Protein AF-A0A2I8VFT6-F1 (afdb_monomer)

Structure (mmCIF, N/CA/C/O backbone):
data_AF-A0A2I8VFT6-F1
#
_entry.id   AF-A0A2I8VFT6-F1
#
loop_
_atom_site.group_PDB
_atom_site.id
_atom_site.type_symbol
_atom_site.label_atom_id
_atom_site.label_alt_id
_atom_site.label_comp_id
_atom_site.label_asym_id
_atom_site.label_entity_id
_atom_site.label_seq_id
_atom_site.pdbx_PDB_ins_code
_atom_site.Cartn_x
_atom_site.Cartn_y
_atom_site.Cartn_z
_atom_site.occupancy
_atom_site.B_iso_or_equiv
_atom_site.auth_seq_id
_atom_site.auth_comp_id
_atom_site.auth_asym_id
_atom_site.auth_atom_id
_atom_site.pdbx_PDB_model_num
ATOM 1 N N . MET A 1 1 ? -4.923 -14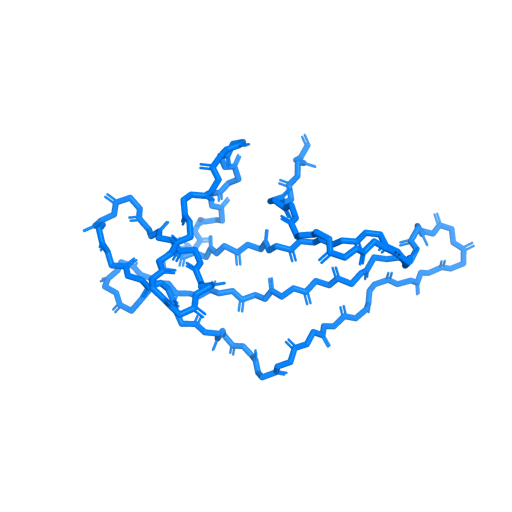.128 10.340 1.00 39.56 1 MET A N 1
ATOM 2 C CA . MET A 1 1 ? -4.197 -14.223 9.056 1.00 39.56 1 MET A CA 1
ATOM 3 C C . MET A 1 1 ? -4.515 -12.935 8.318 1.00 39.56 1 MET A C 1
ATOM 5 O O . MET A 1 1 ? -5.695 -12.687 8.142 1.00 39.56 1 MET A O 1
ATOM 9 N N . ALA A 1 2 ? -3.535 -12.077 8.022 1.00 39.66 2 ALA A N 1
ATOM 10 C CA . ALA A 1 2 ? -3.792 -10.809 7.330 1.00 39.66 2 ALA A CA 1
ATOM 11 C C . ALA A 1 2 ? -3.960 -11.087 5.831 1.00 39.66 2 ALA A C 1
ATOM 13 O O . ALA A 1 2 ? -3.057 -11.653 5.207 1.00 39.66 2 ALA A O 1
ATOM 14 N N . GLN A 1 3 ? -5.132 -10.781 5.280 1.00 43.00 3 GLN A N 1
ATOM 15 C CA . GLN A 1 3 ? -5.464 -11.038 3.885 1.00 43.00 3 GLN A CA 1
ATOM 16 C C . GLN A 1 3 ? -5.060 -9.797 3.079 1.00 43.00 3 GLN A C 1
ATOM 18 O O . GLN A 1 3 ? -5.425 -8.677 3.423 1.00 43.00 3 GLN A O 1
ATOM 23 N N . ILE A 1 4 ? -4.213 -9.972 2.059 1.00 51.91 4 ILE A N 1
ATOM 24 C CA . ILE A 1 4 ? -3.825 -8.862 1.180 1.00 51.91 4 ILE A CA 1
ATOM 25 C C . ILE A 1 4 ? -4.853 -8.807 0.056 1.00 51.91 4 ILE A C 1
ATOM 27 O O . ILE A 1 4 ? -4.837 -9.675 -0.819 1.00 51.91 4 ILE A O 1
ATOM 31 N N . HIS A 1 5 ? -5.765 -7.838 0.112 1.00 45.53 5 HIS A N 1
ATOM 32 C CA . HIS A 1 5 ? -6.780 -7.644 -0.920 1.00 45.53 5 HIS A CA 1
ATOM 33 C C . HIS A 1 5 ? -6.152 -6.939 -2.126 1.00 45.53 5 HIS A C 1
ATOM 35 O O . HIS A 1 5 ? -5.698 -5.801 -2.056 1.00 45.53 5 HIS A O 1
ATOM 41 N N . THR A 1 6 ? -6.079 -7.671 -3.234 1.00 54.12 6 THR A N 1
ATOM 42 C CA . THR A 1 6 ? -5.610 -7.212 -4.543 1.00 54.12 6 THR A CA 1
ATOM 43 C C . THR A 1 6 ? -6.826 -6.999 -5.441 1.00 54.12 6 THR A C 1
ATOM 45 O O . THR A 1 6 ? -7.128 -7.834 -6.292 1.00 54.12 6 THR A O 1
ATOM 48 N N . SER A 1 7 ? -7.579 -5.929 -5.186 1.00 47.56 7 SER A N 1
ATOM 49 C CA . SER A 1 7 ? -8.722 -5.511 -6.008 1.00 47.56 7 SER A CA 1
ATOM 50 C C . SER A 1 7 ? -8.232 -4.484 -7.033 1.00 47.56 7 SER A C 1
ATOM 5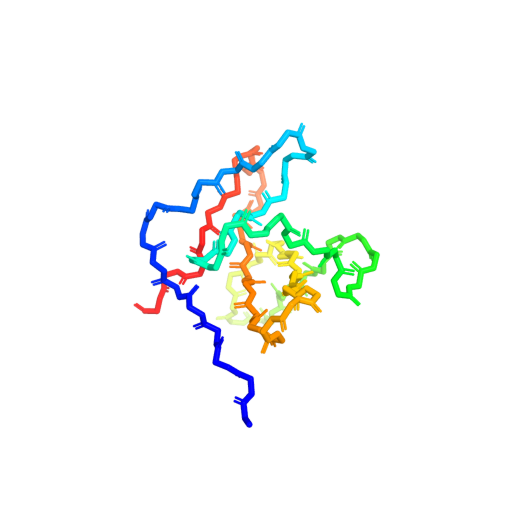2 O O . SER A 1 7 ? -7.493 -3.572 -6.675 1.00 47.56 7 SER A O 1
ATOM 54 N N . GLY A 1 8 ? -8.595 -4.662 -8.306 1.00 52.34 8 GLY A N 1
ATOM 55 C CA . GLY A 1 8 ? -8.005 -3.986 -9.474 1.00 52.34 8 GLY A CA 1
ATOM 56 C C . GLY A 1 8 ? -8.171 -2.465 -9.584 1.00 52.34 8 GLY A C 1
ATOM 57 O O . GLY A 1 8 ? -7.596 -1.887 -10.494 1.00 52.34 8 GLY A O 1
ATOM 58 N N . ASP A 1 9 ? -8.853 -1.818 -8.645 1.00 58.59 9 ASP A N 1
ATOM 59 C CA . ASP A 1 9 ? -8.935 -0.364 -8.515 1.00 58.59 9 ASP A CA 1
ATOM 60 C C . ASP A 1 9 ? -8.806 -0.040 -7.027 1.00 58.59 9 ASP A C 1
ATOM 62 O O . ASP A 1 9 ? -9.756 -0.152 -6.254 1.00 58.59 9 ASP A O 1
ATOM 66 N N . VAL A 1 10 ? -7.586 0.276 -6.598 1.00 67.44 10 VAL A N 1
ATOM 67 C CA . VAL A 1 10 ? -7.341 0.770 -5.246 1.00 67.44 10 VAL A CA 1
ATOM 68 C C . VAL A 1 10 ? -7.653 2.258 -5.246 1.00 67.44 10 VAL A C 1
ATOM 70 O O . VAL A 1 10 ? -6.908 3.053 -5.821 1.00 67.44 10 VAL A O 1
ATOM 73 N N . GLU A 1 11 ? -8.739 2.639 -4.582 1.00 78.31 11 GLU A N 1
ATOM 74 C CA . GLU A 1 11 ? -9.014 4.045 -4.316 1.00 78.31 11 GLU A CA 1
ATOM 75 C C . GLU A 1 11 ? -7.930 4.599 -3.385 1.00 78.31 11 GLU A C 1
ATOM 77 O O . GLU A 1 11 ? -7.630 4.025 -2.335 1.00 78.31 11 GLU A O 1
ATOM 82 N N . LEU A 1 12 ? -7.302 5.703 -3.785 1.00 79.12 12 LEU A N 1
ATOM 83 C CA . LEU A 1 12 ? -6.314 6.388 -2.961 1.00 79.12 12 LEU A CA 1
ATOM 84 C C . LEU A 1 12 ? -7.015 7.433 -2.095 1.00 79.12 12 LEU A C 1
ATOM 86 O O . LEU A 1 12 ? -7.806 8.238 -2.585 1.00 79.12 12 LEU A O 1
ATOM 90 N N . GLY A 1 13 ? -6.698 7.428 -0.806 1.00 78.81 13 GLY A N 1
ATOM 91 C CA . GLY A 1 13 ? -7.126 8.450 0.133 1.00 78.81 13 GLY A CA 1
ATOM 92 C C . GLY A 1 13 ? -6.355 9.761 -0.043 1.00 78.81 13 GLY A C 1
ATOM 93 O O . GLY A 1 13 ? -5.494 9.915 -0.917 1.00 78.81 13 GLY A O 1
ATOM 94 N N . ALA A 1 14 ? -6.668 10.731 0.814 1.00 79.19 14 ALA A N 1
ATOM 95 C CA . ALA A 1 14 ? -6.131 12.089 0.746 1.00 79.19 14 ALA A CA 1
ATOM 96 C C . ALA A 1 14 ? -4.594 12.160 0.821 1.00 79.19 14 ALA A C 1
ATOM 98 O O . ALA A 1 14 ? -3.999 13.090 0.276 1.00 79.19 14 ALA A O 1
ATOM 99 N N . ASN A 1 15 ? -3.946 11.185 1.462 1.00 79.25 15 ASN A N 1
ATOM 100 C CA . ASN A 1 15 ? -2.495 11.129 1.627 1.00 79.25 15 ASN A CA 1
ATOM 101 C C . ASN A 1 15 ? -1.805 10.238 0.578 1.00 79.25 15 ASN A C 1
ATOM 103 O O . ASN A 1 15 ? -0.610 9.953 0.691 1.00 79.25 15 ASN A O 1
ATOM 107 N N . GLY A 1 16 ? -2.536 9.795 -0.452 1.00 75.56 16 GLY A N 1
ATOM 108 C CA . GLY A 1 16 ? -2.010 8.921 -1.504 1.00 75.56 16 GLY A CA 1
ATOM 109 C C . GLY A 1 16 ? -1.760 7.487 -1.032 1.00 75.56 16 GLY A C 1
ATOM 110 O O . GLY A 1 16 ? -0.970 6.766 -1.646 1.00 75.56 16 GLY A O 1
ATOM 111 N N . ALA A 1 17 ? -2.398 7.086 0.069 1.00 84.25 17 ALA A N 1
ATOM 112 C CA . ALA A 1 17 ? -2.393 5.722 0.574 1.00 84.25 17 ALA A CA 1
ATOM 113 C C . ALA A 1 17 ? -3.690 4.994 0.174 1.00 84.25 17 ALA A C 1
ATOM 115 O O . ALA A 1 17 ? -4.721 5.643 0.008 1.00 84.25 17 ALA A O 1
ATOM 116 N N . PRO A 1 18 ? -3.661 3.663 0.001 1.00 86.81 18 PRO A N 1
ATOM 117 C CA . PRO A 1 18 ? -4.852 2.877 -0.302 1.00 86.81 18 PRO A CA 1
ATOM 118 C C . PRO A 1 18 ? -5.942 3.069 0.755 1.00 86.81 18 PRO A C 1
ATOM 120 O O . PRO A 1 18 ? -5.662 3.014 1.954 1.00 86.81 18 PRO A O 1
ATOM 123 N N . LEU A 1 19 ? -7.186 3.231 0.316 1.00 87.94 19 LEU A N 1
ATOM 124 C CA . LEU A 1 19 ? -8.356 3.075 1.167 1.00 87.94 19 LEU A CA 1
ATOM 125 C C . LEU A 1 19 ? -8.643 1.586 1.350 1.00 87.94 19 LEU A C 1
ATOM 127 O O . LEU A 1 19 ? -8.599 0.791 0.412 1.00 87.94 19 LEU A O 1
ATOM 131 N N . CYS A 1 20 ? -8.908 1.202 2.590 1.00 86.75 20 CYS A N 1
ATOM 132 C CA . CYS A 1 20 ? -9.429 -0.114 2.909 1.00 86.75 20 CYS A CA 1
ATOM 133 C C . CYS A 1 20 ? -10.942 -0.150 2.669 1.00 86.75 20 CYS A C 1
ATOM 135 O O . CYS A 1 20 ? -11.614 0.865 2.835 1.00 86.75 20 CYS A O 1
ATOM 137 N N . ASP A 1 21 ? -11.496 -1.330 2.389 1.00 84.62 21 ASP A N 1
ATOM 138 C CA . ASP A 1 21 ? -12.944 -1.550 2.260 1.00 84.62 21 ASP A CA 1
ATOM 139 C C . ASP A 1 21 ? -13.738 -1.142 3.517 1.00 84.62 21 ASP A C 1
ATOM 141 O O . ASP A 1 21 ? -14.929 -0.849 3.445 1.00 84.62 21 ASP A O 1
ATOM 145 N N . CYS A 1 22 ? -13.089 -1.077 4.687 1.00 84.38 22 CYS A N 1
ATOM 146 C CA . CYS A 1 22 ? -13.700 -0.546 5.908 1.00 84.38 22 CYS A CA 1
ATOM 147 C C . CYS A 1 22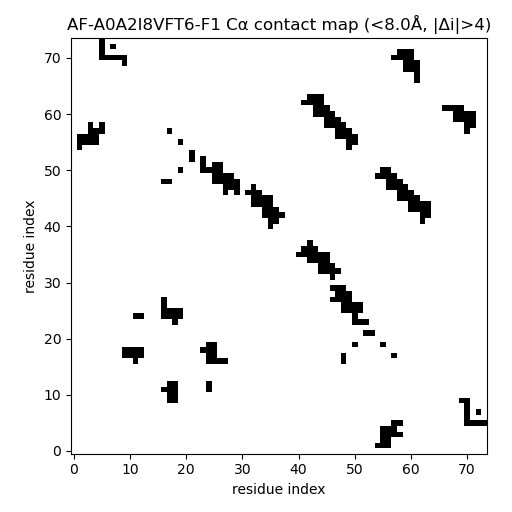 ? -13.824 0.993 5.925 1.00 84.38 22 CYS A C 1
ATOM 149 O O . CYS A 1 22 ? -14.359 1.553 6.880 1.00 84.38 22 CYS A O 1
ATOM 151 N N . GLY A 1 23 ? -13.330 1.677 4.889 1.00 84.69 23 GLY A N 1
ATOM 152 C CA . GLY A 1 23 ? -13.347 3.131 4.724 1.00 84.69 23 GLY A CA 1
ATOM 153 C C . GLY A 1 23 ? -12.154 3.862 5.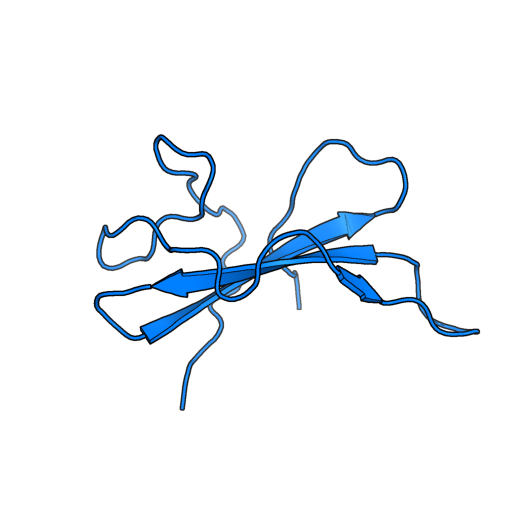347 1.00 84.69 23 GLY A C 1
ATOM 154 O O . GLY A 1 23 ? -12.037 5.076 5.192 1.00 84.69 23 GLY A O 1
ATOM 155 N N . ALA A 1 24 ? -11.262 3.156 6.048 1.00 87.50 24 ALA A N 1
ATOM 156 C CA . ALA A 1 24 ? -10.063 3.754 6.626 1.00 87.50 24 ALA A CA 1
ATOM 157 C C . ALA A 1 24 ? -8.939 3.882 5.590 1.00 87.50 24 ALA A C 1
ATOM 159 O O . ALA A 1 24 ? -8.663 2.944 4.839 1.00 87.50 24 ALA A O 1
ATOM 160 N N . GLU A 1 25 ? -8.237 5.014 5.606 1.00 88.88 25 GLU A N 1
ATOM 161 C CA . GLU A 1 25 ? -6.976 5.160 4.881 1.00 88.88 25 GLU A CA 1
ATOM 162 C C . GLU A 1 25 ? -5.901 4.298 5.546 1.00 88.88 25 GLU A C 1
ATOM 164 O O . GLU A 1 25 ? -5.703 4.345 6.762 1.00 88.88 25 GLU A O 1
ATOM 169 N N . MET A 1 26 ? -5.250 3.449 4.753 1.00 89.62 26 MET A N 1
ATOM 170 C CA . MET A 1 26 ? -4.223 2.551 5.258 1.00 89.62 26 MET A CA 1
ATOM 171 C C . MET A 1 26 ? -2.925 3.301 5.558 1.00 89.62 26 MET A C 1
ATOM 173 O O . MET A 1 26 ? -2.576 4.287 4.913 1.00 89.62 26 MET A O 1
ATOM 177 N N . GLU A 1 27 ? -2.146 2.764 6.490 1.00 90.12 27 GLU A N 1
ATOM 178 C CA . GLU A 1 27 ? -0.868 3.337 6.899 1.00 90.12 27 GLU A CA 1
ATOM 179 C C . GLU A 1 27 ? 0.303 2.524 6.335 1.00 90.12 27 GLU A C 1
ATOM 181 O O . GLU A 1 27 ? 0.180 1.309 6.147 1.00 90.12 27 GLU A O 1
ATOM 186 N N . PRO A 1 28 ? 1.458 3.148 6.048 1.00 87.88 28 PRO A N 1
ATOM 187 C CA . PRO A 1 28 ? 2.634 2.422 5.592 1.00 87.88 28 PRO A CA 1
ATOM 188 C C . PRO A 1 28 ? 3.093 1.430 6.665 1.00 87.88 28 PRO A C 1
ATOM 190 O O . PRO A 1 28 ? 3.494 1.813 7.762 1.00 87.88 28 PRO A O 1
ATOM 193 N N . PHE A 1 29 ? 3.097 0.142 6.321 1.00 85.12 29 PHE A N 1
ATOM 194 C CA . PHE A 1 29 ? 3.595 -0.911 7.208 1.00 85.12 29 PHE A CA 1
ATOM 195 C C . PHE A 1 29 ? 5.109 -0.787 7.432 1.00 85.12 29 PHE A C 1
ATOM 197 O O . PHE A 1 29 ? 5.646 -1.138 8.480 1.00 85.12 29 PHE A O 1
ATOM 204 N N . ILE A 1 30 ? 5.811 -0.283 6.417 1.00 81.19 30 ILE A N 1
ATOM 205 C CA . ILE A 1 30 ? 7.235 0.027 6.449 1.00 81.19 30 ILE A CA 1
ATOM 206 C C . ILE A 1 30 ? 7.469 1.379 5.784 1.00 81.19 30 ILE A C 1
ATOM 208 O O . ILE A 1 30 ? 6.820 1.722 4.796 1.00 81.19 30 ILE A O 1
ATOM 212 N N . SER A 1 31 ? 8.444 2.127 6.289 1.00 79.38 31 SER A N 1
ATOM 213 C CA . SER A 1 31 ? 8.847 3.382 5.663 1.00 79.38 31 SER A CA 1
ATOM 214 C C . SER A 1 31 ? 9.519 3.131 4.310 1.00 79.38 31 SER A C 1
ATOM 216 O O . SER A 1 31 ? 10.462 2.343 4.208 1.00 79.38 31 SER A O 1
ATOM 218 N N . GLY A 1 32 ? 9.072 3.860 3.287 1.00 79.44 32 GLY A N 1
ATOM 219 C CA . GLY A 1 32 ? 9.667 3.854 1.948 1.00 79.44 32 GLY A CA 1
ATOM 220 C C . GLY A 1 32 ? 9.196 2.714 1.039 1.00 79.44 32 GLY A C 1
ATOM 221 O O . GLY A 1 32 ? 8.285 1.954 1.359 1.00 79.44 32 GLY A O 1
ATOM 222 N N . SER A 1 33 ? 9.809 2.624 -0.143 1.00 80.06 33 SER A N 1
ATOM 223 C CA . SER A 1 33 ? 9.616 1.510 -1.073 1.00 80.06 33 SER A CA 1
ATOM 224 C C . SER A 1 33 ? 10.730 0.478 -0.924 1.00 80.06 33 SER A C 1
ATOM 226 O O . SER A 1 33 ? 11.878 0.798 -0.614 1.00 80.06 33 SER A O 1
ATOM 228 N N . ARG A 1 34 ? 10.401 -0.784 -1.180 1.00 82.44 34 ARG A N 1
ATOM 229 C CA . ARG A 1 34 ? 11.368 -1.874 -1.316 1.00 82.44 34 ARG A CA 1
ATOM 230 C C . ARG A 1 34 ? 11.471 -2.295 -2.770 1.00 82.44 34 ARG A C 1
ATOM 232 O O . ARG A 1 34 ? 10.559 -2.068 -3.554 1.00 82.44 34 ARG A O 1
ATOM 239 N N . ARG A 1 35 ? 12.589 -2.920 -3.123 1.00 79.12 35 ARG A N 1
ATOM 240 C CA . ARG A 1 35 ? 12.819 -3.490 -4.452 1.00 79.12 35 ARG A CA 1
ATOM 241 C C . ARG A 1 35 ? 12.854 -5.000 -4.348 1.00 79.12 35 ARG A C 1
ATOM 243 O O . ARG A 1 35 ? 13.555 -5.541 -3.497 1.00 79.12 35 ARG A O 1
ATOM 250 N N . THR A 1 36 ? 12.121 -5.668 -5.221 1.00 73.12 36 THR A N 1
ATOM 251 C CA . THR A 1 36 ? 12.307 -7.091 -5.506 1.00 73.12 36 THR A CA 1
ATOM 252 C C . THR A 1 36 ? 12.989 -7.191 -6.856 1.00 73.12 36 THR A C 1
ATOM 254 O O . THR A 1 36 ? 12.502 -6.648 -7.840 1.00 73.12 36 THR A O 1
ATOM 257 N N . GLY A 1 37 ? 14.154 -7.829 -6.883 1.00 62.81 37 GLY A N 1
ATOM 258 C CA . GLY A 1 37 ? 14.925 -8.079 -8.092 1.00 62.81 37 GLY A CA 1
ATOM 259 C C . GLY A 1 37 ? 15.840 -9.262 -7.834 1.00 62.81 37 GLY A C 1
ATOM 260 O O . GLY A 1 37 ? 16.718 -9.192 -6.976 1.00 62.81 37 GLY A O 1
ATOM 261 N N . GLY A 1 38 ? 15.576 -10.361 -8.528 1.00 59.09 38 GLY A N 1
ATOM 262 C CA . GLY A 1 38 ? 16.451 -11.527 -8.581 1.00 59.09 38 GLY A CA 1
ATOM 263 C C . GLY A 1 38 ? 17.012 -11.661 -9.990 1.00 59.09 38 GLY A C 1
ATOM 264 O O . GLY A 1 38 ? 16.508 -11.026 -10.910 1.00 59.09 38 GLY A O 1
ATOM 265 N N . LEU A 1 39 ? 18.005 -12.531 -10.183 1.00 61.09 39 LEU A N 1
ATOM 266 C CA . LEU A 1 39 ? 18.624 -12.768 -11.497 1.00 61.09 39 LEU A CA 1
ATOM 267 C C . LEU A 1 39 ? 17.600 -13.132 -12.602 1.00 61.09 39 LEU A C 1
ATOM 269 O O . LEU A 1 39 ? 17.878 -12.939 -13.780 1.00 61.09 39 LEU A O 1
ATOM 273 N N . PHE A 1 40 ? 16.416 -13.626 -12.213 1.00 60.00 40 PHE A N 1
ATOM 274 C CA . PHE A 1 40 ? 15.326 -14.054 -13.098 1.00 60.00 40 PHE A CA 1
ATOM 275 C C . PHE A 1 40 ? 13.969 -13.390 -12.795 1.00 60.00 40 PHE A C 1
ATOM 277 O O . PHE A 1 40 ? 12.945 -13.865 -13.278 1.00 60.00 40 PHE A O 1
ATOM 284 N N . SER A 1 41 ? 13.918 -12.330 -11.979 1.00 60.19 41 SER A N 1
ATOM 285 C CA . SER A 1 41 ? 12.652 -11.658 -11.639 1.00 60.19 41 SER A CA 1
ATOM 286 C C . SER A 1 41 ? 12.697 -10.178 -12.005 1.00 60.19 41 SER A C 1
ATOM 288 O O . SER A 1 41 ? 13.712 -9.533 -11.731 1.00 60.19 41 SER A O 1
ATOM 290 N N . PRO A 1 42 ? 11.615 -9.627 -12.586 1.00 64.81 42 PRO A N 1
ATOM 291 C CA . PRO A 1 42 ? 11.562 -8.223 -12.966 1.00 64.81 42 PRO A CA 1
ATOM 292 C C . PRO A 1 42 ? 11.802 -7.328 -11.747 1.00 64.81 42 PRO A C 1
ATOM 294 O O . PRO A 1 42 ? 11.292 -7.590 -10.655 1.00 64.81 42 PRO A O 1
ATOM 297 N N . HIS A 1 43 ? 12.601 -6.278 -11.941 1.00 74.31 43 HIS A N 1
ATOM 298 C CA . HIS A 1 43 ? 12.832 -5.265 -10.921 1.00 74.31 43 HIS A CA 1
ATOM 299 C C . HIS A 1 43 ? 11.546 -4.471 -10.698 1.00 74.31 43 HIS A C 1
ATOM 301 O O . HIS A 1 43 ? 11.203 -3.600 -11.498 1.00 74.31 43 HIS A O 1
ATOM 307 N N . VAL A 1 44 ? 10.858 -4.760 -9.596 1.00 82.56 44 VAL A N 1
ATOM 308 C CA . VAL A 1 44 ? 9.668 -4.014 -9.177 1.00 82.56 44 VAL A CA 1
ATOM 309 C C . VAL A 1 44 ? 9.936 -3.298 -7.862 1.00 82.56 44 VAL A C 1
ATOM 311 O O . VAL A 1 44 ? 10.550 -3.844 -6.936 1.00 82.56 44 VAL A O 1
ATOM 314 N N . GLU A 1 45 ? 9.498 -2.047 -7.792 1.00 86.44 45 GLU A N 1
ATOM 315 C CA . GLU A 1 45 ? 9.434 -1.286 -6.553 1.00 86.44 45 GLU A CA 1
ATOM 316 C C . GLU A 1 45 ? 8.064 -1.498 -5.927 1.00 86.44 45 GLU A C 1
ATOM 318 O O . GLU A 1 45 ? 7.059 -1.431 -6.619 1.00 86.44 45 GLU A O 1
ATOM 323 N N . TYR A 1 46 ? 8.007 -1.741 -4.622 1.00 86.00 46 TYR A N 1
ATOM 324 C CA . TYR A 1 46 ? 6.750 -1.953 -3.919 1.00 86.00 46 TYR A CA 1
ATOM 325 C C . TYR A 1 46 ? 6.675 -1.189 -2.601 1.00 86.00 46 TYR A C 1
ATOM 327 O O . TYR A 1 46 ? 7.689 -0.943 -1.945 1.00 86.00 46 TYR A O 1
ATOM 335 N N . ARG A 1 47 ? 5.453 -0.838 -2.205 1.00 88.12 47 ARG A N 1
ATOM 336 C CA . ARG A 1 47 ? 5.089 -0.258 -0.910 1.00 88.12 47 ARG A CA 1
ATOM 337 C C . ARG A 1 47 ? 4.066 -1.164 -0.238 1.00 88.12 47 ARG A C 1
ATOM 339 O O . ARG A 1 47 ? 3.201 -1.726 -0.906 1.00 88.12 47 ARG A O 1
ATOM 346 N N . LEU A 1 48 ? 4.194 -1.320 1.074 1.00 88.81 48 LEU A N 1
ATOM 347 C CA . LEU A 1 48 ? 3.285 -2.128 1.880 1.00 88.81 48 LEU A CA 1
ATOM 348 C C . LEU A 1 48 ? 2.499 -1.219 2.810 1.00 88.81 48 LEU A C 1
ATOM 350 O O . LEU A 1 48 ? 3.083 -0.366 3.478 1.00 88.81 48 LEU A O 1
ATOM 354 N N . PHE A 1 49 ? 1.200 -1.459 2.873 1.00 89.12 49 PHE A N 1
ATOM 355 C CA . PHE A 1 49 ? 0.262 -0.728 3.701 1.00 89.12 49 PHE A CA 1
ATOM 356 C C . PHE A 1 49 ? -0.526 -1.696 4.577 1.00 89.12 49 PHE A C 1
ATOM 358 O O . PHE A 1 49 ? -0.707 -2.866 4.226 1.00 89.12 49 PHE A O 1
ATOM 365 N N . THR A 1 50 ? -0.986 -1.209 5.721 1.00 90.56 50 THR A N 1
ATOM 366 C CA . THR A 1 50 ? -1.836 -1.9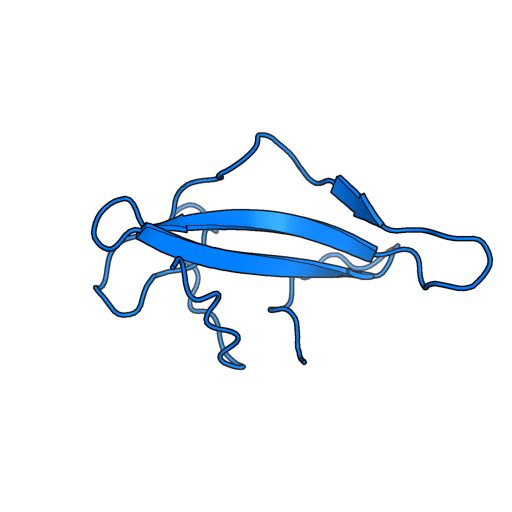51 6.647 1.00 90.56 50 THR A CA 1
ATOM 367 C C . THR A 1 50 ? -2.962 -1.051 7.129 1.00 90.56 50 THR A C 1
ATOM 369 O O . THR A 1 50 ? -2.737 0.100 7.494 1.00 90.56 50 THR A O 1
ATOM 372 N N . CYS A 1 51 ? -4.184 -1.570 7.123 1.00 89.50 51 CYS A N 1
ATOM 373 C CA . CYS A 1 51 ? -5.327 -0.879 7.687 1.00 89.50 51 CYS A CA 1
ATOM 374 C C . CYS A 1 51 ? -5.245 -0.893 9.224 1.00 89.50 51 CYS A C 1
ATOM 376 O O . CYS A 1 51 ? -5.206 -1.979 9.811 1.00 89.50 51 CYS A O 1
ATOM 378 N N . PRO A 1 52 ? -5.299 0.268 9.900 1.00 87.62 52 PRO A N 1
ATOM 379 C CA . PRO A 1 52 ? -5.275 0.319 11.362 1.00 87.62 52 PRO A CA 1
ATOM 380 C C . PRO A 1 52 ? -6.557 -0.212 12.020 1.00 87.62 52 PRO A C 1
ATOM 382 O O . PRO A 1 52 ? -6.550 -0.494 13.216 1.00 87.62 52 PRO A O 1
ATOM 385 N N . GLN A 1 53 ? -7.660 -0.348 11.273 1.00 89.81 53 GLN A N 1
ATOM 386 C CA . GLN A 1 53 ? -8.950 -0.777 11.8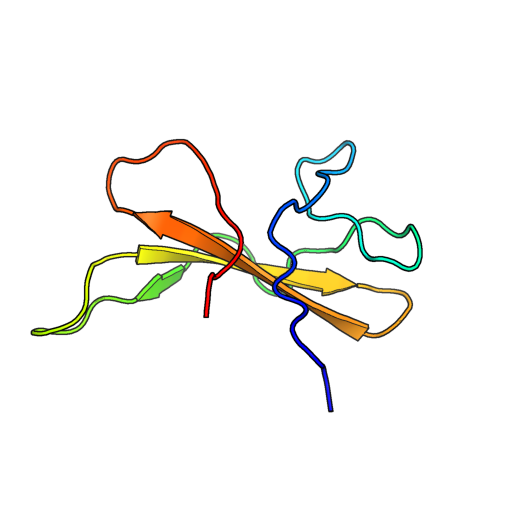26 1.00 89.81 53 GLN A CA 1
ATOM 387 C C . GLN A 1 53 ? -9.180 -2.288 11.753 1.00 89.81 53 GLN A C 1
ATOM 389 O O . GLN A 1 53 ? -9.557 -2.894 12.752 1.00 89.81 53 GLN A O 1
ATOM 394 N N . CYS A 1 54 ? -8.962 -2.904 10.589 1.00 88.75 54 CYS A N 1
ATOM 395 C CA . CYS A 1 54 ? -9.191 -4.341 10.393 1.00 88.75 54 CYS A CA 1
ATOM 396 C C . CYS A 1 54 ? -7.899 -5.170 10.330 1.00 88.75 54 CYS A C 1
ATOM 398 O O . CYS A 1 54 ? -7.954 -6.391 10.460 1.00 88.75 54 CYS A O 1
ATOM 400 N N . GLY A 1 55 ? -6.736 -4.530 10.158 1.00 86.06 55 GLY A N 1
ATOM 401 C CA . GLY A 1 55 ? -5.452 -5.215 9.997 1.00 86.06 55 GLY A CA 1
ATOM 402 C C . GLY A 1 55 ? -5.199 -5.779 8.595 1.00 86.06 55 GLY A C 1
ATOM 403 O O . GLY A 1 55 ? -4.225 -6.514 8.416 1.00 86.06 55 GLY A O 1
ATOM 404 N N . ASP A 1 56 ? -6.040 -5.455 7.608 1.00 86.56 56 ASP A N 1
ATOM 405 C CA . ASP A 1 56 ? -5.831 -5.885 6.224 1.00 86.56 56 ASP A CA 1
ATOM 406 C C . ASP A 1 56 ? -4.601 -5.237 5.601 1.00 86.56 56 ASP A C 1
ATOM 408 O O . ASP A 1 56 ? -4.234 -4.103 5.914 1.00 86.56 56 ASP A O 1
ATOM 412 N N . GLY A 1 57 ? -3.953 -5.982 4.708 1.00 86.44 57 GLY A N 1
ATOM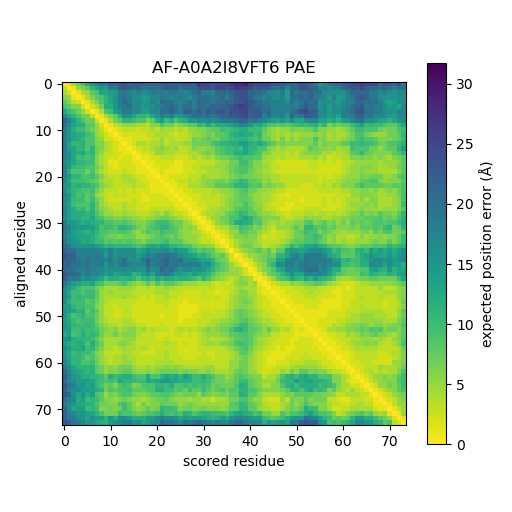 413 C CA . GLY A 1 57 ? -2.766 -5.525 4.004 1.00 86.44 57 GLY A CA 1
ATOM 414 C C . GLY A 1 57 ? -3.086 -5.081 2.584 1.00 86.44 57 GLY A C 1
ATOM 415 O O . GLY A 1 57 ? -3.894 -5.698 1.897 1.00 86.44 57 GLY A O 1
ATOM 416 N N . CYS A 1 58 ? -2.379 -4.069 2.101 1.00 85.44 58 CYS A N 1
ATOM 417 C CA . CYS A 1 58 ? -2.341 -3.742 0.680 1.00 85.44 58 CYS A CA 1
ATOM 418 C C . CYS A 1 58 ? -0.887 -3.632 0.223 1.00 85.44 58 CYS A C 1
ATOM 420 O O . CYS A 1 58 ? -0.018 -3.140 0.949 1.00 85.44 58 CYS A O 1
ATOM 422 N N . ARG A 1 59 ? -0.611 -4.107 -0.992 1.00 86.88 59 ARG A N 1
ATOM 423 C CA . ARG A 1 59 ? 0.684 -3.943 -1.648 1.00 86.88 59 ARG A CA 1
ATOM 424 C C . ARG A 1 59 ? 0.476 -3.208 -2.959 1.00 86.88 59 ARG A C 1
ATOM 426 O O . ARG A 1 59 ? -0.221 -3.708 -3.837 1.00 86.88 59 ARG A O 1
ATOM 433 N N . LEU A 1 60 ? 1.150 -2.070 -3.077 1.00 84.62 60 LEU A N 1
ATOM 434 C CA . LEU A 1 60 ? 1.288 -1.350 -4.333 1.00 84.62 60 LEU A CA 1
ATOM 435 C C . LEU A 1 60 ? 2.664 -1.632 -4.925 1.00 84.62 60 LEU A C 1
ATOM 437 O O . LEU A 1 60 ? 3.655 -1.684 -4.195 1.00 84.62 60 LEU A O 1
ATOM 441 N N . GLU A 1 61 ? 2.730 -1.796 -6.233 1.00 85.94 61 GLU A N 1
ATOM 442 C CA . GLU A 1 61 ? 3.925 -2.075 -7.011 1.00 85.94 61 GLU A CA 1
ATOM 443 C C . GLU A 1 61 ? 4.030 -1.121 -8.195 1.00 85.94 61 GLU A C 1
ATOM 445 O O . GLU A 1 61 ? 3.043 -0.562 -8.656 1.00 85.94 61 GLU A O 1
ATOM 450 N N . ARG A 1 62 ? 5.242 -0.938 -8.698 1.00 82.88 62 ARG A N 1
ATOM 451 C CA . ARG A 1 62 ? 5.508 -0.272 -9.968 1.00 82.88 62 ARG A CA 1
ATOM 452 C C . ARG A 1 62 ? 6.729 -0.897 -10.618 1.00 82.88 62 ARG A C 1
ATOM 454 O O . ARG A 1 62 ? 7.657 -1.312 -9.905 1.00 82.88 62 ARG A O 1
ATOM 461 N N . ALA A 1 63 ? 6.765 -0.957 -11.943 1.00 80.88 63 ALA A N 1
ATOM 462 C CA . ALA A 1 63 ? 7.975 -1.352 -12.638 1.00 80.88 63 ALA A CA 1
ATOM 463 C C . ALA A 1 63 ? 9.025 -0.236 -12.565 1.00 80.88 63 ALA A C 1
ATOM 465 O O . ALA A 1 63 ? 8.749 0.941 -12.309 1.00 80.88 63 ALA A O 1
ATOM 466 N N . GLN A 1 64 ? 10.282 -0.616 -12.773 1.00 72.06 64 GLN A N 1
ATOM 467 C CA . GLN A 1 64 ? 11.375 0.342 -12.803 1.00 72.06 64 GLN A CA 1
ATOM 468 C C . GLN A 1 64 ? 11.176 1.364 -13.935 1.00 72.06 64 GLN A C 1
ATOM 470 O O . GLN A 1 64 ? 11.139 1.003 -15.107 1.00 72.06 64 GLN A O 1
ATOM 475 N N . GLY A 1 65 ? 11.107 2.648 -13.572 1.00 71.25 65 GLY A N 1
ATOM 476 C CA . GLY A 1 65 ? 10.896 3.752 -14.516 1.00 71.25 65 GLY A CA 1
ATOM 477 C C . GLY A 1 65 ? 9.440 4.202 -14.640 1.00 71.25 65 GLY A C 1
ATOM 478 O O . GLY A 1 65 ? 9.190 5.238 -15.251 1.00 71.25 65 GLY A O 1
ATOM 479 N N . GLU A 1 66 ? 8.499 3.492 -14.017 1.00 77.31 66 GLU A N 1
ATOM 480 C CA . GLU A 1 66 ? 7.110 3.931 -13.934 1.00 77.31 66 GLU A CA 1
ATOM 481 C C . GLU A 1 66 ? 6.913 4.946 -12.805 1.00 77.31 66 GLU A C 1
ATOM 483 O O . GLU A 1 66 ? 7.553 4.899 -11.746 1.00 77.31 66 GLU A O 1
ATOM 488 N N . THR A 1 67 ? 6.014 5.897 -13.050 1.00 74.12 67 THR A N 1
ATOM 489 C CA . THR A 1 67 ? 5.642 6.912 -12.053 1.00 74.12 67 THR A CA 1
ATOM 490 C C . THR A 1 67 ? 4.411 6.475 -11.259 1.00 74.12 67 THR A C 1
ATOM 492 O O . THR A 1 67 ? 4.267 6.846 -10.093 1.00 74.12 67 THR A O 1
ATOM 495 N N . GLU A 1 68 ? 3.563 5.656 -11.878 1.00 75.56 68 GLU A N 1
ATOM 496 C CA . GLU A 1 68 ? 2.294 5.183 -11.337 1.00 75.56 68 GLU A CA 1
ATOM 497 C C . GLU A 1 68 ? 2.494 3.948 -10.454 1.00 75.56 68 GLU A C 1
ATOM 499 O O . GLU A 1 68 ? 3.423 3.166 -10.649 1.00 75.56 68 GLU A O 1
ATOM 504 N N . TRP A 1 69 ? 1.653 3.820 -9.428 1.00 78.62 69 TRP A N 1
ATOM 505 C CA . TRP A 1 69 ? 1.624 2.671 -8.528 1.00 78.62 69 TRP A CA 1
ATOM 506 C C . TRP A 1 69 ? 0.374 1.855 -8.828 1.00 78.62 69 TRP A C 1
ATOM 508 O O . TRP A 1 69 ? -0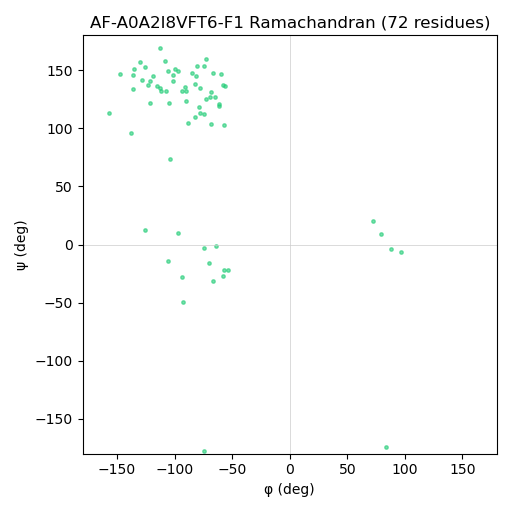.723 2.403 -8.878 1.00 78.62 69 TRP A O 1
ATOM 518 N N . HIS A 1 70 ? 0.537 0.548 -8.959 1.00 78.44 70 HIS A N 1
ATOM 519 C CA . HIS A 1 70 ? -0.526 -0.393 -9.269 1.00 78.44 70 HIS A CA 1
ATOM 520 C C . HIS A 1 70 ? -0.682 -1.400 -8.127 1.00 78.44 70 HIS A C 1
ATOM 522 O O . HIS A 1 70 ? 0.310 -1.769 -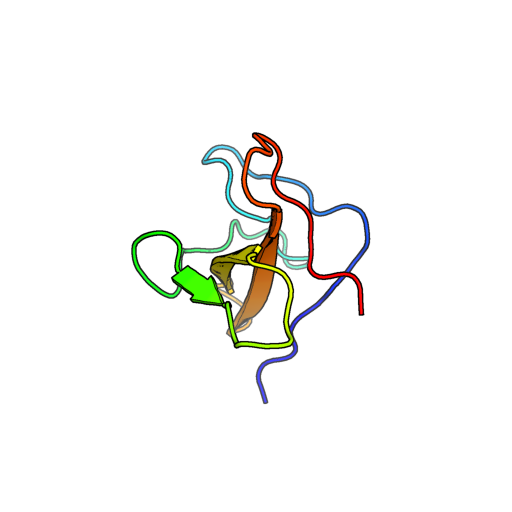7.498 1.00 78.44 70 HIS A O 1
ATOM 528 N N . PRO A 1 71 ? -1.898 -1.866 -7.813 1.00 73.88 71 PRO A N 1
ATOM 529 C CA . PRO A 1 71 ? -2.056 -3.001 -6.913 1.00 73.88 71 PRO A CA 1
ATOM 530 C C . PRO A 1 71 ? -1.348 -4.233 -7.488 1.00 73.88 71 PRO A C 1
ATOM 532 O O . PRO A 1 71 ? -1.310 -4.417 -8.703 1.00 73.88 71 PRO A O 1
ATOM 535 N N . LEU A 1 72 ? -0.807 -5.091 -6.616 1.00 69.06 72 LEU A N 1
ATOM 536 C CA . LEU A 1 72 ? -0.258 -6.387 -7.030 1.00 69.06 72 LEU A CA 1
ATOM 537 C C . LEU A 1 72 ? -1.357 -7.188 -7.746 1.00 69.06 72 LEU A C 1
ATOM 539 O O . LEU A 1 72 ? -2.234 -7.758 -7.103 1.00 69.06 72 LEU A O 1
ATOM 543 N N . THR A 1 73 ? -1.318 -7.265 -9.070 1.00 56.81 73 THR A N 1
ATOM 544 C CA . THR A 1 73 ? -2.134 -8.216 -9.828 1.00 56.81 73 THR A CA 1
ATOM 545 C C . THR A 1 73 ? -1.531 -9.607 -9.651 1.00 56.81 73 THR A C 1
ATOM 547 O O . THR A 1 73 ? -0.400 -9.847 -10.075 1.00 56.81 73 THR A O 1
ATOM 550 N N . ARG A 1 74 ? -2.255 -10.496 -8.961 1.00 48.44 74 ARG A N 1
ATOM 551 C CA . ARG A 1 74 ? -1.930 -11.929 -8.889 1.00 48.44 74 ARG A CA 1
ATOM 552 C C . ARG A 1 74 ? -2.209 -12.637 -10.205 1.00 48.44 74 ARG A C 1
ATOM 554 O O . ARG A 1 74 ? -3.230 -12.296 -10.839 1.00 48.44 74 ARG A O 1
#

Radius of gyration: 12.34 Å; Cα contacts (8 Å, |Δi|>4): 143; chains: 1; bounding box: 32×26×26 Å

Secondary structure (DSSP, 8-state):
---B---S---B-TTSPBBPTTSPBPEESSSS-EEEEETTEEEEEEEEEE-TTT--EEEEEEETT--S-EE---

Nearest PDB structures (foldseek):
  4bwk-assembly1_B  TM=3.103E-01  e=1.030E+00  Neurospora crassa
  4bwx-assembly1_A  TM=3.161E-01  e=1.151E+00  Neurospora crassa
  4bwx-assembly1_B  TM=3.080E-01  e=1.151E+00  Neurospora crassa
  4czy-assembly1_D  TM=3.180E-01  e=2.656E+00  Neurospora crassa
  4czy-assembly1_B  TM=3.201E-01  e=4.149E+00  Neurospora crassa

Mean predicted aligned error: 8.04 Å

pLDDT: mean 75.73, std 13.83, range [39.56, 90.56]

Sequence (74 aa):
MAQIHTSGDVELGANGAPLCDCGAEMEPFISGSRRTGGLFSPHVEYRLFTCPQCGDGCRLERAQGETEWHPLTR

Foldseek 3Di:
DAAADQDFDFDADPVRAGQDPVRAGWDFPDPDWDWDDDPPDFTKIKTWTAGPPPRHIWIWIDGPPDPDTGTPDD

Solvent-accessible surface area (backbone atoms only — not comparable to full-atom values): 4510 Å² total; per-residue (Å²): 133,74,56,66,67,63,55,99,74,70,53,62,36,98,85,73,28,49,44,39,97,89,70,44,60,27,41,69,71,47,92,67,72,48,76,48,68,52,102,88,42,76,54,30,40,33,38,45,29,28,26,86,85,83,53,38,30,39,49,36,29,26,52,77,90,55,89,62,76,39,60,52,81,128

Organism: NCBI:txid755307